Protein 6K5M (pdb70)

Nearest PDB structures (foldseek):
  6k5m-assembly1_A  TM=1.007E+00  e=9.773E-32  Oryza sativa Japonica Group
  7daj-assembly1_B  TM=9.897E-01  e=9.724E-26  Oryza sativa Japonica Group
  7dal-assembly1_B  TM=9.922E-01  e=2.913E-25  Oryza sativa Japonica Group
  7dai-assembly2_C  TM=9.839E-01  e=3.314E-25  Oryza sativa Japonica Group
  7dai-assembly1_A-2  TM=9.790E-01  e=4.576E-25  Oryza sativa Japonica Group

B-factor: mean 40.88, std 11.57, range [20.45, 91.74]

Foldseek 3Di:
DDAKDFPDPVQTKIKGFPLPDDLVLVQVQVVQQPDDDDDSVVVVVLSVQFPTDMFIWRVVPTHTFWWTWHDPLEEEIEIEATGGRPVCPPPCVSVVSVVVVVVCVVSVHDHYYYDADPVCPVVVVVVPDDPCVVPDDDDDPDDDDPGGRHDD

Structure (mmCIF, N/CA/C/O backbone):
data_6K5M
#
_entry.id   6K5M
#
_cell.length_a   66.893
_cell.length_b   66.893
_cell.length_c   82.692
_cell.angle_alpha   90.000
_cell.angle_beta   90.000
_cell.angle_gamma   90.000
#
_symmetry.space_group_name_H-M   'P 43 21 2'
#
loop_
_entity.id
_entity.type
_entity.pdbx_description
1 polymer 'Serotonin N-acetyltransferase 1, chloroplastic'
2 water water
#
loop_
_atom_site.group_PDB
_atom_site.id
_atom_site.type_symbol
_atom_site.label_atom_id
_atom_site.label_alt_id
_atom_site.label_comp_id
_atom_site.label_asym_id
_atom_site.label_entity_id
_atom_site.label_seq_id
_atom_site.pdbx_PDB_ins_code
_atom_site.Cartn_x
_atom_site.Cartn_y
_atom_site.Cartn_z
_atom_site.occupancy
_atom_site.B_iso_or_equiv
_atom_site.auth_seq_id
_atom_site.auth_comp_id
_atom_site.auth_asym_id
_atom_site.auth_atom_id
_atom_site.pdbx_PDB_model_num
ATOM 1 N N . LEU A 1 1 ? 2.917 30.941 29.245 1.00 55.02 92 LEU A N 1
ATOM 2 C CA . LEU A 1 1 ? 3.873 30.168 28.403 1.00 54.87 92 LEU A CA 1
ATOM 3 C C . LEU A 1 1 ? 3.450 28.716 28.361 1.00 53.35 92 LEU A C 1
ATOM 4 O O . LEU A 1 1 ? 3.538 28.077 29.377 1.00 56.02 92 LEU A O 1
ATOM 9 N N . PRO A 1 2 ? 3.057 28.165 27.201 1.00 54.34 93 PRO A N 1
ATOM 10 C CA . PRO A 1 2 ? 2.697 26.771 27.086 1.00 52.44 93 PRO A CA 1
ATOM 11 C C . PRO A 1 2 ? 3.920 25.859 26.970 1.00 54.13 93 PRO A C 1
ATOM 12 O O . PRO A 1 2 ? 5.006 26.325 26.947 1.00 53.26 93 PRO A O 1
ATOM 16 N N . GLU A 1 3 ? 3.676 24.558 26.849 1.00 52.58 94 GLU A N 1
ATOM 17 C CA . GLU A 1 3 ? 4.744 23.530 26.852 1.00 48.79 94 GLU A CA 1
ATOM 18 C C . GLU A 1 3 ? 5.509 23.414 25.533 1.00 49.69 94 GLU A C 1
ATOM 19 O O . GLU A 1 3 ? 6.641 23.046 25.589 1.00 45.43 94 GLU A O 1
ATOM 25 N N . GLU A 1 4 ? 4.878 23.705 24.404 1.00 48.89 95 GLU A N 1
ATOM 26 C CA . GLU A 1 4 ? 5.348 23.566 23.023 1.00 50.46 95 GLU A CA 1
ATOM 27 C C . GLU A 1 4 ? 5.015 24.848 22.270 1.00 53.06 95 GLU A C 1
ATOM 28 O O . GLU A 1 4 ? 3.899 25.357 22.398 1.00 51.83 95 GLU A O 1
ATOM 34 N N . LEU A 1 5 ? 5.886 25.321 21.560 1.00 48.34 96 LEU A N 1
ATOM 35 C CA . LEU A 1 5 ? 5.558 26.539 20.799 1.00 49.12 96 LEU A CA 1
ATOM 36 C C . LEU A 1 5 ? 6.567 26.873 19.705 1.00 51.59 96 LEU A C 1
ATOM 37 O O . LEU A 1 5 ? 7.748 26.710 19.914 1.00 47.05 96 LEU A O 1
ATOM 42 N N . VAL A 1 6 ? 6.071 27.264 18.539 1.00 46.68 97 VAL A N 1
ATOM 43 C CA . VAL A 1 6 ? 6.950 27.604 17.391 1.00 46.86 97 VAL A CA 1
ATOM 44 C C . VAL A 1 6 ? 7.720 28.870 17.734 1.00 51.79 97 VAL A C 1
ATOM 45 O O . VAL A 1 6 ? 7.095 29.853 18.114 1.00 52.49 97 VAL A O 1
ATOM 49 N N . LEU A 1 7 ? 9.039 28.819 17.634 1.00 49.57 98 LEU A N 1
ATOM 50 C CA . LEU A 1 7 ? 9.852 30.019 17.904 1.00 50.73 98 LEU A CA 1
ATOM 51 C C . LEU A 1 7 ? 9.918 30.832 16.626 1.00 53.54 98 LEU A C 1
ATOM 52 O O . LEU A 1 7 ? 9.829 32.018 16.727 1.00 57.32 98 LEU A O 1
ATOM 57 N N . LEU A 1 8 ? 10.120 30.174 15.496 1.00 53.98 99 LEU A N 1
ATOM 58 C CA . LEU A 1 8 ? 10.168 30.874 14.194 1.00 57.52 99 LEU A CA 1
ATOM 59 C C . LEU A 1 8 ? 9.881 29.895 13.064 1.00 60.34 99 LEU A C 1
ATOM 60 O O . LEU A 1 8 ? 9.978 28.711 13.305 1.00 55.75 99 LEU A O 1
ATOM 65 N N . GLU A 1 9 ? 9.448 30.396 11.904 1.00 62.56 100 GLU A N 1
ATOM 66 C CA . GLU A 1 9 ? 9.262 29.511 10.725 1.00 64.04 100 GLU A CA 1
ATOM 67 C C . GLU A 1 9 ? 10.076 30.105 9.576 1.00 67.43 100 GLU A C 1
ATOM 68 O O . GLU A 1 9 ? 9.508 30.784 8.784 1.00 68.38 100 GLU A O 1
ATOM 74 N N . ARG A 1 10 ? 11.355 29.807 9.417 1.00 66.99 101 ARG A N 1
ATOM 75 C CA . ARG A 1 10 ? 12.251 30.325 8.348 1.00 66.66 101 ARG A CA 1
ATOM 76 C C . ARG A 1 10 ? 11.999 29.591 7.031 1.00 66.05 101 ARG A C 1
ATOM 77 O O . ARG A 1 10 ? 10.853 29.189 6.838 1.00 66.62 101 ARG A O 1
ATOM 85 N N . GLU A 1 18 ? 10.937 25.665 7.174 1.00 63.37 109 GLU A N 1
ATOM 86 C CA . GLU A 1 18 ? 11.424 25.004 8.413 1.00 60.35 109 GLU A CA 1
ATOM 87 C C . GLU A 1 18 ? 10.840 25.675 9.653 1.00 60.18 109 GLU A C 1
ATOM 88 O O . GLU A 1 18 ? 10.790 26.880 9.702 1.00 62.80 109 GLU A O 1
ATOM 94 N N . GLN A 1 19 ? 10.347 24.905 10.601 1.00 56.27 110 GLN A N 1
ATOM 95 C CA . GLN A 1 19 ? 9.961 25.507 11.871 1.00 52.63 110 GLN A CA 1
ATOM 96 C C . GLN A 1 19 ? 11.013 25.193 12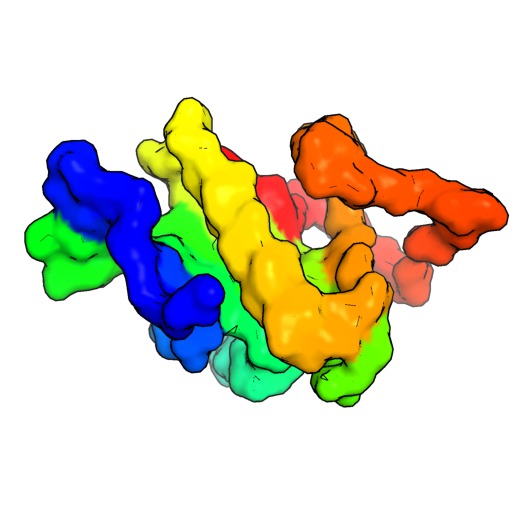.933 1.00 50.37 110 GLN A C 1
ATOM 97 O O . GLN A 1 19 ? 11.661 24.146 12.883 1.00 44.95 110 GLN A O 1
ATOM 103 N N . ILE A 1 20 ? 11.188 26.107 13.890 1.00 47.05 111 ILE A N 1
ATOM 104 C CA . ILE A 1 20 ? 11.973 25.851 15.100 1.00 46.56 111 ILE A CA 1
ATOM 105 C C . ILE A 1 20 ? 10.999 25.794 16.267 1.00 44.08 111 ILE A C 1
ATOM 106 O O . ILE A 1 20 ? 10.350 26.798 16.584 1.00 42.00 111 ILE A O 1
ATOM 111 N N . ILE A 1 21 ? 10.906 24.631 16.913 1.00 40.34 112 ILE A N 1
ATOM 112 C CA . ILE A 1 21 ? 9.922 24.374 17.961 1.00 40.47 112 ILE A CA 1
ATOM 113 C C . ILE A 1 21 ? 10.639 24.275 19.301 1.00 35.85 112 ILE A C 1
ATOM 114 O O . ILE A 1 21 ? 11.620 23.536 19.429 1.00 35.75 112 ILE A O 1
ATOM 119 N N . PHE A 1 22 ? 10.155 25.030 20.284 1.00 36.33 113 PHE A N 1
ATOM 120 C CA . PHE A 1 22 ? 10.587 24.918 21.669 1.00 35.82 113 PHE A CA 1
ATOM 121 C C . PHE A 1 22 ? 9.629 24.002 22.410 1.00 36.50 113 PHE A C 1
ATOM 122 O O . PHE A 1 22 ? 8.414 24.085 22.222 1.00 38.84 113 PHE A O 1
ATOM 130 N N . SER A 1 23 ? 10.172 23.146 23.272 1.00 34.85 114 SER A N 1
ATOM 131 C CA . SER A 1 23 ? 9.322 22.372 24.157 1.00 36.46 114 SER A CA 1
ATOM 132 C C . SER A 1 23 ? 10.016 22.182 25.499 1.00 38.13 114 SER A C 1
ATOM 133 O O . SER A 1 23 ? 11.242 22.055 25.563 1.00 33.95 114 SER A O 1
ATOM 136 N N . SER A 1 24 ? 9.223 22.160 26.567 1.00 39.77 115 SER A N 1
ATOM 137 C CA . SER A 1 24 ? 9.710 21.778 27.887 1.00 35.61 115 SER A CA 1
ATOM 138 C C . SER A 1 24 ? 9.178 20.411 28.303 1.00 40.47 115 SER A C 1
ATOM 139 O O . SER A 1 24 ? 9.198 20.070 29.492 1.00 39.38 115 SER A O 1
ATOM 142 N N . ALA A 1 25 ? 8.714 19.618 27.334 1.00 39.14 116 ALA A N 1
ATOM 143 C CA . ALA A 1 25 ? 8.135 18.314 27.634 1.00 43.19 116 ALA A CA 1
ATOM 144 C C . ALA A 1 25 ? 9.179 17.339 28.140 1.00 44.54 116 ALA A C 1
ATOM 145 O O . ALA A 1 25 ? 8.854 16.436 28.918 1.00 48.77 116 ALA A O 1
ATOM 147 N N . GLY A 1 26 ? 10.424 17.494 27.703 1.00 40.99 117 GLY A N 1
ATOM 148 C CA . GLY A 1 26 ? 11.483 16.605 28.127 1.00 42.24 117 GLY A CA 1
ATOM 149 C C . GLY A 1 26 ? 11.639 15.362 27.290 1.00 50.15 117 GLY A C 1
ATOM 150 O O . GLY A 1 26 ? 12.285 14.403 27.737 1.00 51.17 117 GLY A O 1
ATOM 151 N N . ASP A 1 27 ? 11.062 15.338 26.092 1.00 52.23 118 ASP A N 1
ATOM 152 C CA . ASP A 1 27 ? 11.219 14.197 25.195 1.00 55.39 118 ASP A CA 1
ATOM 153 C C . ASP A 1 27 ? 12.494 14.441 24.403 1.00 53.07 118 ASP A C 1
ATOM 154 O O . ASP A 1 27 ? 12.505 15.158 23.395 1.00 52.74 118 ASP A O 1
ATOM 159 N N . VAL A 1 28 ? 13.560 13.820 24.887 1.00 40.90 119 VAL A N 1
ATOM 160 C CA . VAL A 1 28 ? 14.881 13.878 24.235 1.00 39.69 119 VAL A CA 1
ATOM 161 C C . VAL A 1 28 ? 15.320 12.434 24.043 1.00 38.37 119 VAL A C 1
ATOM 162 O O . VAL A 1 28 ? 15.422 11.740 25.022 1.00 35.58 119 VAL A O 1
ATOM 166 N N . ASN A 1 29 ? 15.575 12.046 22.811 1.00 34.07 120 ASN A N 1
ATOM 167 C CA . ASN A 1 29 ? 16.075 10.701 22.581 1.00 33.61 120 ASN A CA 1
ATOM 168 C C . ASN A 1 29 ? 17.571 10.685 22.854 1.00 33.48 120 ASN A C 1
ATOM 169 O O . ASN A 1 29 ? 18.299 11.557 22.369 1.00 31.24 120 ASN A O 1
ATOM 174 N N . VAL A 1 30 ? 18.044 9.701 23.635 1.00 31.98 121 VAL A N 1
ATOM 175 C CA . VAL A 1 30 ? 19.438 9.757 24.062 1.00 29.40 121 VAL A CA 1
ATOM 176 C C . VAL A 1 30 ? 20.387 9.662 22.881 1.00 32.60 121 VAL A C 1
ATOM 177 O O . VAL A 1 30 ? 21.498 10.193 22.938 1.00 31.00 121 VAL A O 1
ATOM 181 N N . TYR A 1 31 ? 19.981 8.991 21.790 1.00 35.13 122 TYR A N 1
ATOM 182 C CA . TYR A 1 31 ? 20.870 8.917 20.630 1.00 33.03 122 TYR A CA 1
ATOM 183 C C . TYR A 1 31 ? 20.941 10.256 19.898 1.00 32.76 122 TYR A C 1
ATOM 184 O O . TYR A 1 31 ? 22.013 10.657 19.431 1.00 34.88 122 TYR A O 1
ATOM 193 N N . ASP A 1 32 ? 19.819 10.970 19.810 1.00 32.85 123 ASP A N 1
ATOM 194 C CA . ASP A 1 32 ? 19.854 12.319 19.244 1.00 34.36 123 ASP A CA 1
ATOM 195 C C . ASP A 1 32 ? 20.717 13.244 20.096 1.00 37.49 123 ASP A C 1
ATOM 196 O O . ASP A 1 32 ? 21.500 14.046 19.568 1.00 32.48 123 ASP A O 1
ATOM 201 N N . LEU A 1 33 ? 20.585 13.144 21.421 1.00 32.27 124 LEU A N 1
ATOM 202 C CA . LEU A 1 33 ? 21.391 13.985 22.298 1.00 31.72 124 LEU A CA 1
ATOM 203 C C . LEU A 1 33 ? 22.864 13.650 22.151 1.00 33.95 124 LEU A C 1
ATOM 204 O O . LEU A 1 33 ? 23.704 14.553 22.041 1.00 34.10 124 LEU A O 1
ATOM 209 N N . GLN A 1 34 ? 23.200 12.352 22.118 1.00 35.56 125 GLN A N 1
ATOM 210 C CA . GLN A 1 34 ? 24.586 11.956 21.898 1.00 34.59 125 GLN A CA 1
ATOM 211 C C . GLN A 1 34 ? 25.147 12.598 20.632 1.00 36.45 125 GLN A C 1
ATOM 212 O O . GLN A 1 34 ? 26.257 13.137 20.638 1.00 38.37 125 GLN A O 1
ATOM 218 N N . ALA A 1 35 ? 24.382 12.556 19.537 1.00 37.24 126 ALA A N 1
ATOM 219 C CA . ALA A 1 35 ? 24.846 13.148 18.282 1.00 39.62 126 ALA A CA 1
ATOM 220 C C . ALA A 1 35 ? 25.034 14.654 18.413 1.00 41.33 126 ALA A C 1
ATOM 221 O O . ALA A 1 35 ? 25.971 15.225 17.837 1.00 41.17 126 ALA A O 1
ATOM 223 N N . LEU A 1 36 ? 24.145 15.318 19.158 1.00 34.82 127 LEU A N 1
ATOM 224 C CA . LEU A 1 36 ? 24.300 16.751 19.369 1.00 37.94 127 LEU A CA 1
ATOM 225 C C . LEU A 1 36 ? 25.551 17.042 20.183 1.00 37.69 127 LEU A C 1
ATOM 226 O O . LEU A 1 36 ? 26.322 17.949 19.844 1.00 38.47 127 LEU A O 1
ATOM 231 N N . CYS A 1 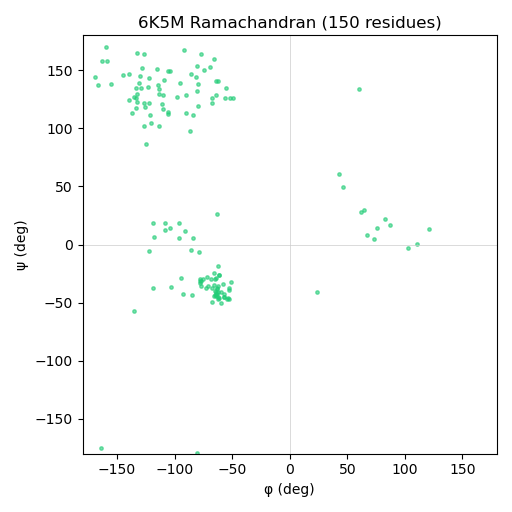37 ? 25.776 16.275 21.254 1.00 35.09 128 CYS A N 1
ATOM 232 C CA . CYS A 1 37 ? 26.972 16.467 22.056 1.00 37.86 128 CYS A CA 1
ATOM 233 C C . CYS A 1 37 ? 28.230 16.129 21.270 1.00 42.47 128 CYS A C 1
ATOM 234 O O . CYS A 1 37 ? 29.266 16.773 21.462 1.00 44.97 128 CYS A O 1
ATOM 237 N N . ASP A 1 38 ? 28.165 15.125 20.391 1.00 39.31 129 ASP A N 1
ATOM 238 C CA . ASP A 1 38 ? 29.288 14.874 19.488 1.00 42.87 129 ASP A CA 1
ATOM 239 C C . ASP A 1 38 ? 29.674 16.142 18.741 1.00 42.39 129 ASP A C 1
ATOM 240 O O . ASP A 1 38 ? 30.858 16.484 18.652 1.00 45.87 129 ASP A O 1
ATOM 245 N N . LYS A 1 39 ? 28.690 16.843 18.207 1.00 41.94 130 LYS A N 1
ATOM 246 C CA . LYS A 1 39 ? 28.951 18.058 17.396 1.00 43.40 130 LYS A CA 1
ATOM 247 C C . LYS A 1 39 ? 29.659 19.152 18.183 1.00 49.05 130 LYS A C 1
ATOM 248 O O . LYS A 1 39 ? 30.237 19.987 17.568 1.00 48.85 130 LYS A O 1
ATOM 254 N N . VAL A 1 40 ? 29.506 19.195 19.488 1.00 44.69 131 VAL A N 1
ATOM 255 C CA . VAL A 1 40 ? 30.229 20.170 20.300 1.00 46.09 131 VAL A CA 1
ATOM 256 C C . VAL A 1 40 ? 31.389 19.526 21.053 1.00 48.06 131 VAL A C 1
ATOM 257 O O . VAL A 1 40 ? 31.936 20.127 21.980 1.00 50.85 131 VAL A O 1
ATOM 261 N N . GLY A 1 41 ? 31.773 18.307 20.677 1.00 45.51 132 GLY A N 1
ATOM 262 C CA . GLY A 1 41 ? 33.021 17.734 21.140 1.00 46.02 132 GLY A CA 1
ATOM 263 C C . GLY A 1 41 ? 33.011 17.079 22.500 1.00 52.92 132 GLY A C 1
ATOM 264 O O . GLY A 1 41 ? 34.077 16.940 23.110 1.00 56.06 132 GLY A O 1
ATOM 265 N N . TRP A 1 42 ? 31.846 16.652 23.000 1.00 47.04 133 TRP A N 1
ATOM 266 C CA . TRP A 1 42 ? 31.852 16.012 24.310 1.00 50.24 133 TRP A CA 1
ATOM 267 C C . TRP A 1 42 ? 32.303 14.562 24.196 1.00 52.10 133 TRP A C 1
ATOM 268 O O . TRP A 1 42 ? 31.858 13.843 23.299 1.00 52.55 133 TRP A O 1
ATOM 279 N N . PRO A 1 43 ? 33.144 14.094 25.112 1.00 53.07 134 PRO A N 1
ATOM 280 C CA . PRO A 1 43 ? 33.401 12.655 25.187 1.00 56.33 134 PRO A CA 1
ATOM 281 C C . PRO A 1 43 ? 32.108 11.924 25.514 1.00 53.52 134 PRO A C 1
ATOM 282 O O . PRO A 1 43 ? 31.282 12.401 26.297 1.00 52.20 134 PRO A O 1
ATOM 286 N N . ARG A 1 44 ? 31.921 10.775 24.881 1.00 50.42 135 ARG A N 1
ATOM 287 C CA . ARG A 1 44 ? 30.701 10.022 25.104 1.00 49.83 135 ARG A CA 1
ATOM 288 C C . ARG A 1 44 ? 30.677 9.458 26.521 1.00 51.02 135 ARG A C 1
ATOM 289 O O . ARG A 1 44 ? 31.717 9.237 27.148 1.00 51.12 135 ARG A O 1
ATOM 297 N N . ARG A 1 45 ? 29.474 9.258 27.035 1.00 44.34 136 ARG A N 1
ATOM 298 C CA . ARG A 1 45 ? 29.292 8.652 28.342 1.00 44.87 136 ARG A CA 1
ATOM 299 C C . ARG A 1 45 ? 28.231 7.572 28.224 1.00 43.25 136 ARG A C 1
ATOM 300 O O . ARG A 1 45 ? 27.517 7.506 27.219 1.00 42.36 136 ARG A O 1
ATOM 308 N N . PRO A 1 46 ? 28.136 6.688 29.216 1.00 39.74 137 PRO A N 1
ATOM 309 C CA . PRO A 1 46 ? 27.145 5.611 29.144 1.00 43.21 137 PRO A CA 1
ATOM 310 C C . PRO A 1 46 ? 25.752 6.143 28.855 1.00 42.36 137 PRO A C 1
ATOM 311 O O . PRO A 1 46 ? 25.249 7.033 29.545 1.00 39.81 137 PRO A O 1
ATOM 315 N N . LEU A 1 47 ? 25.133 5.602 27.805 1.00 38.48 138 LEU A N 1
ATOM 316 C CA . LEU A 1 47 ? 23.793 6.037 27.444 1.00 37.70 138 LEU A CA 1
ATOM 317 C C . LEU A 1 47 ? 22.811 5.849 28.589 1.00 35.26 138 LEU A C 1
ATOM 318 O O . LEU A 1 47 ? 21.874 6.643 28.735 1.00 34.96 138 LEU A O 1
ATOM 323 N N . THR A 1 48 ? 22.979 4.806 29.404 1.00 35.94 139 THR A N 1
ATOM 324 C CA . THR A 1 48 ? 22.022 4.654 30.498 1.00 32.78 139 THR A CA 1
ATOM 325 C C . THR A 1 48 ? 22.254 5.710 31.577 1.00 30.41 139 THR A C 1
ATOM 326 O O . THR A 1 48 ? 21.312 6.080 32.280 1.00 33.06 139 THR A O 1
ATOM 330 N N . LYS A 1 49 ? 23.491 6.185 31.724 1.00 32.10 140 LYS A N 1
ATOM 331 C CA . LYS A 1 49 ? 23.686 7.260 32.696 1.00 35.60 140 LYS A CA 1
ATOM 332 C C . LYS A 1 49 ? 23.230 8.602 32.139 1.00 34.17 140 LYS A C 1
ATOM 333 O O . LYS A 1 49 ? 22.670 9.421 32.882 1.00 31.69 140 LYS A O 1
ATOM 339 N N . ILE A 1 50 ? 23.340 8.829 30.828 1.00 33.20 141 ILE A N 1
ATOM 340 C CA . ILE A 1 50 ? 22.698 10.006 30.235 1.00 31.14 141 ILE A CA 1
ATOM 341 C C . ILE A 1 50 ? 21.186 9.943 30.411 1.00 32.03 141 ILE A C 1
ATOM 342 O O . ILE A 1 50 ? 20.546 10.927 30.816 1.00 29.49 141 ILE A O 1
ATOM 347 N N . ALA A 1 51 ? 20.586 8.780 30.108 1.00 29.99 142 ALA A N 1
ATOM 348 C CA . ALA A 1 51 ? 19.151 8.612 30.317 1.00 28.34 142 ALA A CA 1
ATOM 349 C C . ALA A 1 51 ? 18.788 8.887 31.765 1.00 29.37 142 ALA A C 1
ATOM 350 O O . ALA A 1 51 ? 17.777 9.540 32.053 1.00 28.69 142 ALA A O 1
ATOM 352 N N . ALA A 1 52 ? 19.608 8.393 32.698 1.00 30.17 143 ALA A N 1
ATOM 353 C CA . ALA A 1 52 ? 19.298 8.637 34.101 1.00 31.92 143 ALA A CA 1
ATOM 354 C C . ALA A 1 52 ? 19.369 10.127 34.406 1.00 26.92 143 ALA A C 1
ATOM 355 O O . ALA A 1 52 ? 18.500 10.662 35.102 1.00 29.04 143 ALA A O 1
ATOM 357 N N . SER A 1 53 ? 20.389 10.814 33.879 1.00 26.17 144 SER A N 1
ATOM 358 C CA . SER A 1 53 ? 20.507 12.245 34.162 1.00 26.23 144 SER A CA 1
ATOM 359 C C . SER A 1 53 ? 19.305 12.999 33.619 1.00 28.24 144 SER A C 1
ATOM 360 O O . SER A 1 53 ? 18.820 13.939 34.253 1.00 28.27 144 SER A O 1
ATOM 363 N N . LEU A 1 54 ? 18.775 12.561 32.467 1.00 27.56 145 LEU A N 1
ATOM 364 C CA . LEU A 1 54 ? 17.607 13.228 31.885 1.00 27.48 145 LEU A CA 1
ATOM 365 C C . LEU A 1 54 ? 16.357 13.033 32.728 1.00 26.16 145 LEU A C 1
ATOM 366 O O . LEU A 1 54 ? 15.620 13.994 33.001 1.00 24.85 145 LEU A O 1
ATOM 371 N N . ARG A 1 55 ? 16.055 11.781 33.108 1.00 26.65 146 ARG A N 1
ATOM 372 C CA . ARG A 1 55 ? 14.806 11.581 33.833 1.00 27.91 146 ARG A CA 1
ATOM 373 C C . ARG A 1 55 ? 14.845 12.261 35.186 1.00 27.36 146 ARG A C 1
ATOM 374 O O . ARG A 1 55 ? 13.791 12.674 35.695 1.00 26.96 146 ARG A O 1
ATOM 382 N N . ASN A 1 56 ? 16.044 12.475 35.730 1.00 25.79 147 ASN A N 1
ATOM 383 C CA . ASN A 1 56 ? 16.203 13.189 36.986 1.00 24.68 147 ASN A CA 1
ATOM 384 C C . ASN A 1 56 ? 16.519 14.676 36.806 1.00 26.42 147 ASN A C 1
ATOM 385 O O . ASN A 1 56 ? 16.993 15.322 37.753 1.00 25.62 147 ASN A O 1
ATOM 390 N N . SER A 1 57 ? 16.259 15.231 35.633 1.00 25.74 148 SER A N 1
ATOM 391 C CA . SER A 1 57 ? 16.378 16.666 35.406 1.00 26.80 148 SER A CA 1
ATOM 392 C C . SER A 1 57 ? 14.970 17.243 35.339 1.00 26.51 148 SER A C 1
ATOM 393 O O . SER A 1 57 ? 14.205 16.947 34.409 1.00 27.63 148 SER A O 1
ATOM 396 N N . TYR A 1 58 ? 14.654 18.068 36.326 1.00 22.52 149 TYR A N 1
ATOM 397 C CA . TYR A 1 58 ? 13.354 18.712 36.462 1.00 24.87 149 TYR A CA 1
ATOM 398 C C . TYR A 1 58 ? 12.935 19.443 35.203 1.00 27.02 149 TYR A C 1
ATOM 399 O O . TYR A 1 58 ? 11.749 19.476 34.857 1.00 28.70 149 TYR A O 1
ATOM 408 N N . LEU A 1 59 ? 13.880 20.075 34.527 1.00 26.59 150 LEU A N 1
ATOM 409 C CA . LEU A 1 59 ? 13.572 20.787 33.297 1.00 26.34 150 LEU A CA 1
ATOM 410 C C . LEU A 1 59 ? 14.483 20.262 32.200 1.00 27.10 150 LEU A C 1
ATOM 411 O O . LEU A 1 59 ? 15.710 20.349 32.308 1.00 28.56 150 LEU A O 1
ATOM 416 N N . VAL A 1 60 ? 13.885 19.686 31.160 1.00 25.43 151 VAL A N 1
ATOM 417 C CA . VAL A 1 60 ? 14.605 19.320 29.961 1.00 27.71 151 VAL A CA 1
ATOM 418 C C . VAL A 1 60 ? 13.904 20.080 28.849 1.00 31.91 151 VAL A C 1
ATOM 419 O O . VAL A 1 60 ? 12.731 19.818 28.562 1.00 30.31 151 VAL A O 1
ATOM 423 N N . ALA A 1 61 ? 14.589 21.060 28.274 1.00 28.38 152 ALA A N 1
ATOM 424 C CA . ALA A 1 61 ? 13.995 21.931 27.272 1.00 27.10 152 ALA A CA 1
ATOM 425 C C . ALA A 1 61 ? 14.713 21.689 25.961 1.00 31.06 152 ALA A C 1
ATOM 426 O O . ALA A 1 61 ? 15.939 21.532 25.943 1.00 32.58 152 ALA A O 1
ATOM 428 N N . THR A 1 62 ? 13.954 21.610 24.866 1.00 28.83 153 THR A N 1
ATOM 429 C CA . THR A 1 62 ? 14.521 21.236 23.580 1.00 29.48 153 THR A CA 1
ATOM 430 C C . THR A 1 62 ? 14.150 22.252 22.510 1.00 29.18 153 THR A C 1
ATOM 431 O O . THR A 1 62 ? 13.100 22.899 22.582 1.00 29.60 153 THR A O 1
ATOM 435 N N . LEU A 1 63 ? 15.033 22.362 21.518 1.00 32.08 154 LEU A N 1
ATOM 436 C CA . LEU A 1 63 ? 14.745 22.959 20.217 1.00 33.33 154 LEU A CA 1
ATOM 437 C C . LEU A 1 63 ? 14.822 21.874 19.150 1.00 34.44 154 LEU A C 1
ATOM 438 O O . LEU A 1 63 ? 15.818 21.147 19.062 1.00 32.57 154 LEU A O 1
ATOM 443 N N . HIS A 1 64 ? 13.793 21.780 18.317 1.00 35.00 155 HIS A N 1
ATOM 444 C CA . HIS A 1 64 ? 13.812 20.890 17.167 1.00 37.21 155 HIS A CA 1
ATOM 445 C C . HIS A 1 64 ? 13.583 21.692 15.893 1.00 38.18 155 HIS A C 1
ATOM 446 O O . HIS A 1 64 ? 12.831 22.673 15.893 1.00 39.67 155 HIS A O 1
ATOM 453 N N . SER A 1 65 ? 14.264 21.284 14.829 1.00 42.00 156 SER A N 1
ATOM 454 C CA . SER A 1 65 ? 13.959 21.746 13.480 1.00 45.96 156 SER A CA 1
ATOM 455 C C . SER A 1 65 ? 12.939 20.792 12.869 1.00 48.94 156 SER A C 1
ATOM 456 O O . SER A 1 65 ? 13.128 19.571 12.900 1.00 46.13 156 SER A O 1
ATOM 459 N N . VAL A 1 66 ? 11.852 21.353 12.343 1.00 49.70 157 VAL A N 1
ATOM 460 C CA . VAL A 1 66 ? 10.699 20.582 11.875 1.00 53.43 157 VAL A CA 1
ATOM 461 C C . VAL A 1 66 ? 10.439 21.018 10.433 1.00 56.04 157 VAL A C 1
ATOM 462 O O . VAL A 1 66 ? 9.867 22.082 10.180 1.00 55.82 157 VAL A O 1
ATOM 466 N N . THR A 1 67 ? 10.863 20.195 9.475 1.00 60.80 158 THR A N 1
ATOM 467 C CA . THR A 1 67 ? 10.744 20.518 8.051 1.00 60.85 158 THR A CA 1
ATOM 468 C C . THR A 1 67 ? 9.600 19.760 7.365 1.00 61.82 158 THR A C 1
ATOM 469 O O . THR A 1 67 ? 8.992 18.856 7.950 1.00 63.14 158 THR A O 1
ATOM 473 N N . ARG A 1 77 ? 10.271 13.721 10.877 1.00 71.77 168 ARG A N 1
ATOM 474 C CA . ARG A 1 77 ? 10.589 15.021 10.229 1.00 66.78 168 ARG A CA 1
ATOM 475 C C . ARG A 1 77 ? 11.167 15.998 11.263 1.00 61.17 168 ARG A C 1
ATOM 476 O O . ARG A 1 77 ? 11.264 17.153 10.940 1.00 59.93 168 ARG A O 1
ATOM 484 N N . LYS A 1 78 ? 11.560 15.517 12.446 1.00 62.97 169 LYS A N 1
ATOM 485 C CA . LYS A 1 78 ? 12.094 16.340 13.525 1.00 56.69 169 LYS A CA 1
ATOM 486 C C . LYS A 1 78 ? 13.585 16.087 13.693 1.00 54.56 169 LYS A C 1
ATOM 487 O O . LYS A 1 78 ? 14.048 14.948 13.580 1.00 56.42 169 LYS A O 1
ATOM 493 N N . GLN A 1 79 ? 14.337 17.149 13.967 1.00 48.31 170 GLN A N 1
ATOM 494 C CA . GLN A 1 79 ? 15.764 17.036 14.242 1.00 46.55 170 GLN A CA 1
ATOM 495 C C . GLN A 1 79 ? 16.097 17.849 15.482 1.00 45.29 170 GLN A C 1
ATOM 496 O O . GLN A 1 79 ? 15.859 19.057 15.507 1.00 38.53 170 GLN A O 1
ATOM 502 N N . LEU A 1 80 ? 16.666 17.197 16.495 1.00 39.88 171 LEU A N 1
ATOM 503 C CA . LEU A 1 80 ? 17.071 17.908 17.705 1.00 37.93 171 LEU A CA 1
ATOM 504 C C . LEU A 1 80 ? 18.224 18.854 17.393 1.00 37.01 171 LEU A C 1
ATOM 505 O O . LEU A 1 80 ? 19.279 18.415 16.932 1.00 40.23 171 LEU A O 1
ATOM 510 N N . ILE A 1 81 ? 18.044 20.147 17.659 1.00 33.23 172 ILE A N 1
ATOM 511 C CA . ILE A 1 81 ? 19.095 21.128 17.421 1.00 35.46 172 ILE A CA 1
ATOM 512 C C . ILE A 1 81 ? 19.495 21.902 18.669 1.00 32.51 172 ILE A C 1
ATOM 513 O O . ILE A 1 81 ? 20.470 22.667 18.616 1.00 32.89 172 ILE A O 1
ATOM 518 N N . GLY A 1 82 ? 18.817 21.719 19.793 1.00 32.30 173 GLY A N 1
ATOM 519 C CA . GLY A 1 82 ? 19.266 22.399 20.989 1.00 29.03 173 GLY A CA 1
ATOM 520 C C . GLY A 1 82 ? 18.644 21.791 22.217 1.00 30.43 173 GLY A C 1
ATOM 521 O O . GLY A 1 82 ? 17.612 21.120 22.149 1.00 29.95 173 GLY A O 1
ATOM 530 N N . ALA A 1 84 ? 18.476 22.513 26.800 1.00 28.44 175 ALA A N 1
ATOM 531 C CA . ALA A 1 84 ? 18.889 23.072 28.074 1.00 28.85 175 ALA A CA 1
ATOM 532 C C . ALA A 1 84 ? 18.392 22.111 29.141 1.00 29.46 175 ALA A C 1
ATOM 533 O O . ALA A 1 84 ? 17.280 21.585 29.039 1.00 29.02 175 ALA A O 1
ATOM 535 N N . ARG A 1 85 ? 19.220 21.849 30.138 1.00 24.71 176 ARG A N 1
ATOM 536 C CA . ARG A 1 85 ? 18.894 20.831 31.129 1.00 26.43 176 ARG A CA 1
ATOM 537 C C . ARG A 1 85 ? 19.204 21.400 32.503 1.00 26.38 176 ARG A C 1
ATOM 538 O O . ARG A 1 85 ? 20.327 21.862 32.730 1.00 27.33 176 ARG A O 1
ATOM 546 N N . ALA A 1 86 ? 18.221 21.358 33.406 1.00 23.98 177 ALA A N 1
ATOM 547 C CA . ALA A 1 86 ? 18.367 21.885 34.753 1.00 25.45 177 ALA A CA 1
ATOM 548 C C . ALA A 1 86 ? 17.900 20.865 35.779 1.00 26.30 177 ALA A C 1
ATOM 549 O O . ALA A 1 86 ? 16.865 20.222 35.593 1.00 24.98 177 ALA A O 1
ATOM 551 N N . THR A 1 87 ? 18.631 20.750 36.880 1.00 23.80 178 THR A N 1
ATOM 552 C CA . THR A 1 87 ? 18.062 20.052 38.029 1.00 24.04 178 THR A CA 1
ATOM 553 C C . THR A 1 87 ? 17.368 21.060 38.931 1.00 25.33 178 THR A C 1
ATOM 554 O O . THR A 1 87 ? 17.540 22.272 38.803 1.00 24.18 178 THR A O 1
ATOM 558 N N . SER A 1 88 ? 16.590 20.553 39.882 1.00 23.88 179 SER A N 1
ATOM 559 C CA . SER A 1 88 ? 15.874 21.431 40.796 1.00 22.70 179 SER A CA 1
ATOM 560 C C . SER A 1 88 ? 15.426 20.609 41.988 1.00 24.14 179 SER A C 1
ATOM 561 O O . SER A 1 88 ? 15.324 19.380 41.905 1.00 26.27 179 SER A O 1
ATOM 564 N N . ASP A 1 89 ? 15.166 21.289 43.101 1.00 20.82 180 ASP A N 1
ATOM 565 C CA . ASP A 1 89 ? 14.462 20.638 44.203 1.00 25.85 180 ASP A CA 1
ATOM 566 C C . ASP A 1 89 ? 12.945 20.826 44.095 1.00 26.86 180 ASP A C 1
ATOM 567 O O . ASP A 1 89 ? 12.213 20.497 45.039 1.00 25.87 180 ASP A O 1
ATOM 572 N N . HIS A 1 90 ? 12.465 21.320 42.951 1.00 23.09 181 HIS A N 1
ATOM 573 C CA . HIS A 1 90 ? 11.042 21.498 42.642 1.00 28.50 181 HIS A CA 1
ATOM 574 C C . HIS A 1 90 ? 10.372 22.560 43.507 1.00 34.28 181 HIS A C 1
ATOM 575 O O . HIS A 1 90 ? 9.135 22.710 43.460 1.00 34.18 181 HIS A O 1
ATOM 582 N N . ALA A 1 91 ? 11.136 23.307 44.296 1.00 29.30 182 ALA A N 1
ATOM 583 C CA . ALA A 1 91 ? 10.546 24.260 45.223 1.00 33.44 182 ALA A CA 1
ATOM 584 C C . ALA A 1 91 ? 11.250 25.605 45.206 1.00 32.74 182 ALA A C 1
ATOM 585 O O . ALA A 1 91 ? 10.604 26.645 45.014 1.00 36.10 182 ALA A O 1
ATOM 587 N N . PHE A 1 92 ? 12.554 25.603 45.469 1.00 28.87 183 PHE A N 1
ATOM 588 C CA . PHE A 1 92 ? 13.307 26.817 45.739 1.00 29.22 183 PHE A CA 1
ATOM 589 C C . PHE A 1 92 ? 14.425 27.082 44.752 1.00 32.55 183 PHE A C 1
ATOM 590 O O . PHE A 1 92 ? 14.671 28.239 44.415 1.00 33.09 183 PHE A O 1
ATOM 598 N N . ASN A 1 93 ? 15.118 26.045 44.295 1.00 28.41 184 ASN A N 1
ATOM 599 C CA . ASN A 1 93 ? 16.405 26.182 43.624 1.00 25.74 184 ASN A CA 1
ATOM 600 C C . ASN A 1 93 ? 16.404 25.399 42.318 1.00 24.67 184 ASN A C 1
ATOM 601 O O . ASN A 1 93 ? 15.835 24.315 42.245 1.00 24.97 184 ASN A O 1
ATOM 606 N N . ALA A 1 94 ? 17.094 25.927 41.295 1.00 23.70 185 ALA A N 1
ATOM 607 C CA . ALA A 1 94 ? 17.383 25.167 40.080 1.00 25.06 185 ALA A CA 1
ATOM 608 C C . ALA A 1 94 ? 18.809 25.461 39.624 1.00 25.76 185 ALA A C 1
ATOM 609 O O . ALA A 1 94 ? 19.316 26.569 39.808 1.00 28.20 185 ALA A O 1
ATOM 611 N N . THR A 1 95 ? 19.466 24.461 39.040 1.00 24.15 186 THR A N 1
ATOM 612 C CA . THR A 1 95 ? 20.796 24.646 38.451 1.00 25.03 186 THR A CA 1
ATOM 613 C C . THR A 1 95 ? 20.714 24.238 36.993 1.00 26.22 186 THR A C 1
ATOM 614 O O . THR A 1 95 ? 20.350 23.099 36.689 1.00 24.06 186 THR A O 1
ATOM 618 N N . ILE A 1 96 ? 21.049 25.150 36.090 1.00 24.69 187 ILE A N 1
ATOM 619 C CA . ILE A 1 96 ? 21.073 24.834 34.662 1.00 25.86 187 ILE A CA 1
ATOM 620 C C . ILE A 1 96 ? 22.478 24.339 34.329 1.00 28.44 187 ILE A C 1
ATOM 621 O O . ILE A 1 96 ? 23.447 25.099 34.403 1.00 28.51 187 ILE A O 1
ATOM 626 N N . TRP A 1 97 ? 22.591 23.064 33.966 1.00 25.74 188 TRP A N 1
ATOM 627 C CA . TRP A 1 97 ? 23.885 22.426 33.797 1.00 26.84 188 TRP A CA 1
ATOM 628 C C . TRP A 1 97 ? 24.392 22.505 32.369 1.00 32.00 188 TRP A C 1
ATOM 629 O O . TRP A 1 97 ? 25.591 22.724 32.144 1.00 30.52 188 TRP A O 1
ATOM 640 N N . ASP A 1 98 ? 23.511 22.273 31.403 1.00 28.38 189 ASP A N 1
ATOM 641 C CA . ASP A 1 98 ? 23.912 22.172 30.003 1.00 29.34 189 ASP A CA 1
ATOM 642 C C . ASP A 1 98 ? 23.012 23.097 29.203 1.00 29.99 189 ASP A C 1
ATOM 643 O O . ASP A 1 98 ? 21.800 23.124 29.427 1.00 27.13 189 ASP A O 1
ATOM 648 N N . VAL A 1 99 ? 23.604 23.868 28.294 1.00 28.92 190 VAL A N 1
ATOM 649 C CA . VAL A 1 99 ? 22.862 24.645 27.303 1.00 28.71 190 VAL A CA 1
ATOM 650 C C . VAL A 1 99 ? 23.628 24.449 26.006 1.00 29.45 190 VAL A C 1
ATOM 651 O O . VAL A 1 99 ? 24.772 24.900 25.898 1.00 30.17 190 VAL A O 1
ATOM 655 N N . LEU A 1 100 ? 23.016 23.775 25.031 1.00 30.67 191 LEU A N 1
ATOM 656 C CA . LEU A 1 100 ? 23.721 23.354 23.823 1.00 29.69 191 LEU A CA 1
ATOM 657 C C . LEU A 1 100 ? 22.882 23.707 22.604 1.00 32.06 191 LEU A C 1
ATOM 658 O O . LEU A 1 100 ? 21.699 23.375 22.554 1.00 31.27 191 LEU A O 1
ATOM 663 N N . VAL A 1 101 ? 23.491 24.374 21.619 1.00 33.57 192 VAL A N 1
ATOM 664 C CA . VAL A 1 101 ? 22.865 24.585 20.320 1.00 34.40 192 VAL A CA 1
ATOM 665 C C . VAL A 1 101 ? 23.782 24.010 19.245 1.00 34.36 192 VAL A C 1
ATOM 666 O O . VAL A 1 101 ? 25.002 24.191 19.297 1.00 37.20 192 VAL A O 1
ATOM 670 N N . ASP A 1 102 ? 23.183 23.290 18.301 1.00 35.96 193 ASP A N 1
ATOM 671 C CA . ASP A 1 102 ? 23.889 22.723 17.160 1.00 38.44 193 ASP A CA 1
ATOM 672 C C . ASP A 1 102 ? 24.747 23.794 16.488 1.00 41.70 193 ASP A C 1
ATOM 673 O O . ASP A 1 102 ? 24.229 24.858 16.136 1.00 41.45 193 ASP A O 1
ATOM 678 N N . PRO A 1 103 ? 26.046 23.553 16.298 1.00 45.13 194 PRO A N 1
ATOM 679 C CA . PRO A 1 103 ? 26.901 24.551 15.628 1.00 47.26 194 PRO A CA 1
ATOM 680 C C . PRO A 1 103 ? 26.352 25.054 14.299 1.00 48.84 194 PRO A C 1
ATOM 681 O O . PRO A 1 103 ? 26.564 26.225 13.962 1.00 49.50 194 PRO A O 1
ATOM 685 N N . SER A 1 104 ? 25.632 24.215 13.548 1.00 48.56 195 SER A N 1
ATOM 686 C CA . SER A 1 104 ? 25.023 24.648 12.293 1.00 52.20 195 SER A CA 1
ATOM 687 C C . SER A 1 104 ? 23.997 25.759 12.486 1.00 55.15 195 SER A C 1
ATOM 688 O O . SER A 1 104 ? 23.658 26.450 11.516 1.00 53.39 195 SER A O 1
ATOM 691 N N . TYR A 1 105 ? 23.506 25.926 13.709 1.00 51.74 196 TYR A N 1
ATOM 692 C CA . TYR A 1 105 ? 22.462 26.946 13.933 1.00 52.60 196 TYR A CA 1
ATOM 693 C C . TYR A 1 105 ? 22.927 28.002 14.914 1.00 56.30 196 TYR A C 1
ATOM 694 O O . TYR A 1 105 ? 22.103 28.685 15.445 1.00 57.78 196 TYR A O 1
ATOM 703 N N . GLN A 1 106 ? 24.219 28.104 15.132 1.00 57.23 197 GLN A N 1
ATOM 704 C CA . GLN A 1 106 ? 24.702 29.128 16.067 1.00 57.35 197 GLN A CA 1
ATOM 705 C C . GLN A 1 106 ? 24.865 30.445 15.305 1.00 58.94 197 GLN A C 1
ATOM 706 O O . GLN A 1 106 ? 25.229 30.400 14.165 1.00 61.05 197 GLN A O 1
ATOM 712 N N . GLY A 1 107 ? 24.633 31.578 15.956 1.00 58.13 198 GLY A N 1
ATOM 713 C CA . GLY A 1 107 ? 24.755 32.890 15.304 1.00 55.56 198 GLY A CA 1
ATOM 714 C C . GLY A 1 107 ? 23.380 33.403 14.996 1.00 55.69 198 GLY A C 1
ATOM 715 O O . GLY A 1 107 ? 23.252 34.541 14.596 1.00 55.88 198 GLY A O 1
ATOM 716 N N . GLN A 1 108 ? 22.374 32.590 15.290 1.00 52.78 199 GLN A N 1
ATOM 717 C CA . GLN A 1 108 ? 21.002 32.933 14.942 1.00 43.99 199 GLN A CA 1
ATOM 718 C C . GLN A 1 108 ? 20.154 33.296 16.155 1.00 45.30 199 GLN A C 1
ATOM 719 O O . GLN A 1 108 ? 18.926 33.382 16.035 1.00 41.26 199 GLN A O 1
ATOM 725 N N . GLY A 1 109 ? 20.776 33.511 17.315 1.00 42.09 200 GLY A N 1
ATOM 726 C CA . GLY A 1 109 ? 20.036 33.902 18.494 1.00 42.80 200 GLY A CA 1
ATOM 727 C C . GLY A 1 109 ? 19.254 32.791 19.159 1.00 38.19 200 GLY A C 1
ATOM 728 O O . GLY A 1 109 ? 18.398 33.080 20.005 1.00 37.69 200 GLY A O 1
ATOM 729 N N . LEU A 1 110 ? 19.519 31.529 18.808 1.00 41.88 201 LEU A N 1
ATOM 730 C CA . LEU A 1 110 ? 18.687 30.442 19.319 1.00 38.50 201 LEU A CA 1
ATOM 731 C C . LEU A 1 110 ? 19.021 30.111 20.768 1.00 34.88 201 LEU A C 1
ATOM 732 O O . LEU A 1 110 ? 18.129 29.734 21.536 1.00 36.01 201 LEU A O 1
ATOM 737 N N . GLY A 1 111 ? 20.295 30.208 21.150 1.00 35.32 202 GLY A N 1
ATOM 738 C CA . GLY A 1 111 ? 20.640 29.984 22.545 1.00 36.54 202 GLY A CA 1
ATOM 739 C C . GLY A 1 111 ? 19.975 30.996 23.454 1.00 34.22 202 GLY A C 1
ATOM 740 O O . GLY A 1 111 ? 19.465 30.656 24.527 1.00 32.32 202 GLY A O 1
ATOM 741 N N . LYS A 1 112 ? 19.950 32.259 23.019 1.00 36.16 203 LYS A N 1
ATOM 742 C CA . LYS A 1 112 ? 19.280 33.296 23.788 1.00 34.88 203 LYS A CA 1
ATOM 743 C C . LYS A 1 112 ? 17.780 33.044 23.865 1.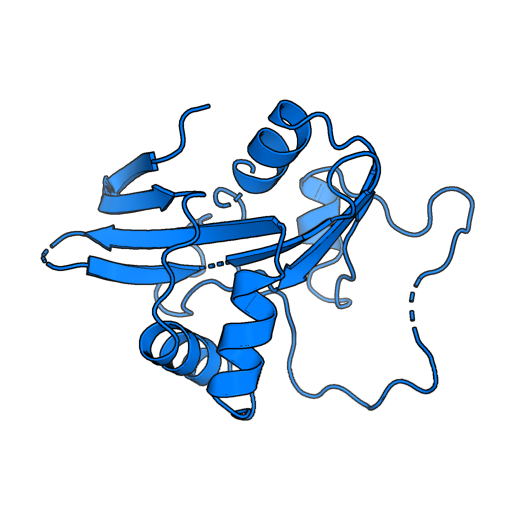00 32.04 203 LYS A C 1
ATOM 744 O O . LYS A 1 112 ? 17.175 33.173 24.931 1.00 33.51 203 LYS A O 1
ATOM 750 N N . ALA A 1 113 ? 17.166 32.657 22.749 1.00 33.05 204 ALA A N 1
ATOM 751 C CA . ALA A 1 113 ? 15.733 32.384 22.749 1.00 31.46 204 ALA A CA 1
ATOM 752 C C . ALA A 1 113 ? 15.405 31.200 23.647 1.00 32.69 204 ALA A C 1
ATOM 753 O O . ALA A 1 113 ? 14.414 31.222 24.382 1.00 33.65 204 ALA A O 1
ATOM 755 N N . LEU A 1 114 ? 16.241 30.166 23.602 1.00 31.99 205 LEU A N 1
ATOM 756 C CA . LEU A 1 114 ? 16.033 28.999 24.449 1.00 29.73 205 LEU A CA 1
ATOM 757 C C . LEU A 1 114 ? 16.133 29.380 25.918 1.00 29.75 205 LEU A C 1
ATOM 758 O O . LEU A 1 114 ? 15.276 29.000 26.728 1.00 28.73 205 LEU A O 1
ATOM 771 N N . GLU A 1 116 ? 15.563 32.292 27.293 1.00 31.47 207 GLU A N 1
ATOM 772 C CA . GLU A 1 116 ? 14.423 33.103 27.773 1.00 30.30 207 GLU A CA 1
ATOM 773 C C . GLU A 1 116 ? 13.268 32.169 28.108 1.00 30.73 207 GLU A C 1
ATOM 774 O O . GLU A 1 116 ? 12.629 32.370 29.107 1.00 30.35 207 GLU A O 1
ATOM 780 N N . LYS A 1 117 ? 13.043 31.158 27.289 1.00 28.47 208 LYS A N 1
ATOM 781 C CA . LYS A 1 117 ? 11.934 30.253 27.552 1.00 31.89 208 LYS A CA 1
ATOM 782 C C . LYS A 1 117 ? 12.211 29.383 28.773 1.00 30.45 208 LYS A C 1
ATOM 783 O O . LYS A 1 117 ? 11.285 29.060 29.529 1.00 30.83 208 LYS A O 1
ATOM 789 N N . VAL A 1 118 ? 13.478 28.983 28.961 1.00 28.11 209 VAL A N 1
ATOM 790 C CA . VAL A 1 118 ? 13.876 28.223 30.152 1.00 26.77 209 VAL A CA 1
ATOM 791 C C . VAL A 1 118 ? 13.590 29.026 31.414 1.00 29.40 209 VAL A C 1
ATOM 792 O O . VAL A 1 118 ? 13.002 28.520 32.379 1.00 26.49 209 VAL A O 1
ATOM 796 N N . ILE A 1 119 ? 14.046 30.282 31.446 1.00 29.03 210 ILE A N 1
ATOM 797 C CA . ILE A 1 119 ? 13.841 31.100 32.638 1.00 29.38 210 ILE A CA 1
ATOM 798 C C . ILE A 1 119 ? 12.357 31.285 32.900 1.00 30.23 210 ILE A C 1
ATOM 799 O O . ILE A 1 119 ? 11.884 31.123 34.029 1.00 29.48 210 ILE A O 1
ATOM 804 N N . ARG A 1 120 ? 11.594 31.617 31.854 1.00 30.40 211 ARG A N 1
ATOM 805 C CA . ARG A 1 120 ? 10.161 31.813 32.023 1.00 30.23 211 ARG A CA 1
ATOM 806 C C . ARG A 1 120 ? 9.490 30.548 32.548 1.00 31.03 211 ARG A C 1
ATOM 807 O O . ARG A 1 120 ? 8.645 30.616 33.444 1.00 32.92 211 ARG A O 1
ATOM 815 N N . THR A 1 121 ? 9.887 29.384 32.035 1.00 29.38 212 THR A N 1
ATOM 816 C CA . THR A 1 121 ? 9.295 28.133 32.510 1.00 29.99 212 THR A CA 1
ATOM 817 C C . THR A 1 121 ? 9.578 27.922 33.996 1.00 28.62 212 THR A C 1
ATOM 818 O O . THR A 1 121 ? 8.676 27.563 34.763 1.00 31.45 212 THR A O 1
ATOM 822 N N . LEU A 1 122 ? 10.828 28.148 34.429 1.00 29.90 213 LEU A N 1
ATOM 823 C CA . LEU A 1 122 ? 11.146 27.952 35.843 1.00 28.55 213 LEU A CA 1
ATOM 824 C C . LEU A 1 122 ? 10.398 28.937 36.736 1.00 29.49 213 LEU A C 1
ATOM 825 O O . LEU A 1 122 ? 9.946 28.567 37.824 1.00 32.18 213 LEU A O 1
ATOM 830 N N . LEU A 1 123 ? 10.279 30.204 36.316 1.00 30.23 214 LEU A N 1
ATOM 831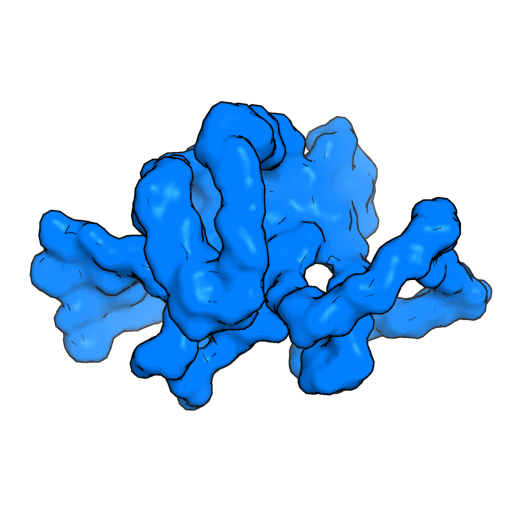 C CA . LEU A 1 123 ? 9.523 31.166 37.117 1.00 30.18 214 LEU A CA 1
ATOM 832 C C . LEU A 1 123 ? 8.055 30.777 37.218 1.00 30.33 214 LEU A C 1
ATOM 833 O O . LEU A 1 123 ? 7.426 30.982 38.260 1.00 33.57 214 LEU A O 1
ATOM 838 N N . GLN A 1 124 ? 7.485 30.254 36.135 1.00 32.68 215 GLN A N 1
ATOM 839 C CA . GLN A 1 124 ? 6.093 29.817 36.157 1.00 34.52 215 GLN A CA 1
ATOM 840 C C . GLN A 1 124 ? 5.899 28.655 37.113 1.00 36.21 215 GLN A C 1
ATOM 841 O O . GLN A 1 124 ? 4.801 28.478 37.657 1.00 35.74 215 GLN A O 1
ATOM 847 N N . ARG A 1 125 ? 6.946 27.847 37.295 1.00 33.36 216 ARG A N 1
ATOM 848 C CA . ARG A 1 125 ? 6.924 26.747 38.253 1.00 31.89 216 ARG A CA 1
ATOM 849 C C . ARG A 1 125 ? 7.260 27.209 39.666 1.00 36.19 216 ARG A C 1
ATOM 850 O O . ARG A 1 125 ? 7.380 26.370 40.571 1.00 35.90 216 ARG A O 1
ATOM 858 N N . ASP A 1 126 ? 7.405 28.510 39.839 1.00 34.21 217 ASP A N 1
ATOM 859 C CA . ASP A 1 126 ? 7.684 29.192 41.120 1.00 33.38 217 ASP A CA 1
ATOM 860 C C . ASP A 1 126 ? 9.048 28.815 41.703 1.00 39.28 217 ASP A C 1
ATOM 861 O O . ASP A 1 126 ? 9.200 28.891 42.889 1.00 38.39 217 ASP A O 1
ATOM 866 N N . ILE A 1 127 ? 9.993 28.493 40.846 1.00 31.01 218 ILE A N 1
ATOM 867 C CA . ILE A 1 127 ? 11.389 28.351 41.254 1.00 31.32 218 ILE A CA 1
ATOM 868 C C . ILE A 1 127 ? 12.004 29.745 41.349 1.00 35.79 218 ILE A C 1
ATOM 869 O O . ILE A 1 127 ? 12.072 30.468 40.351 1.00 40.13 218 ILE A O 1
ATOM 874 N N . SER A 1 128 ? 12.469 30.122 42.537 1.00 33.92 219 SER A N 1
ATOM 875 C CA . SER A 1 128 ? 12.922 31.498 42.739 1.00 40.68 219 SER A CA 1
ATOM 876 C C . SER A 1 128 ? 14.422 31.691 42.544 1.00 39.33 219 SER A C 1
ATOM 877 O O . SER A 1 128 ? 14.852 32.791 42.176 1.00 42.08 219 SER A O 1
ATOM 880 N N . ASN A 1 129 ? 15.232 30.665 42.789 1.00 29.57 220 ASN A N 1
ATOM 881 C CA . ASN A 1 129 ? 16.691 30.789 42.810 1.00 31.28 220 ASN A CA 1
ATOM 882 C C . ASN A 1 129 ? 17.215 29.971 41.637 1.00 31.54 220 ASN A C 1
ATOM 883 O O . ASN A 1 129 ? 17.268 28.746 41.727 1.00 30.00 220 ASN A O 1
ATOM 888 N N . ILE A 1 130 ? 17.589 30.642 40.545 1.00 25.28 221 ILE A N 1
ATOM 889 C CA . ILE A 1 130 ? 17.992 29.988 39.291 1.00 26.80 221 ILE A CA 1
ATOM 890 C C . ILE A 1 130 ? 19.480 30.215 39.080 1.00 28.30 221 ILE A C 1
ATOM 891 O O . ILE A 1 130 ? 19.930 31.365 38.961 1.00 28.31 221 ILE A O 1
ATOM 896 N N . THR A 1 131 ? 20.252 29.129 38.991 1.00 23.13 222 THR A N 1
ATOM 897 C CA . THR A 1 131 ? 21.698 29.256 38.977 1.00 26.33 222 THR A CA 1
ATOM 898 C C . THR A 1 131 ? 22.295 28.537 37.772 1.00 27.88 222 THR A C 1
ATOM 899 O O . THR A 1 131 ? 21.655 27.700 37.115 1.00 24.72 222 THR A O 1
ATOM 903 N N . LEU A 1 132 ? 23.547 28.869 37.496 1.00 25.05 223 LEU A N 1
ATOM 904 C CA . LEU A 1 132 ? 24.313 28.143 36.489 1.00 27.55 223 LEU A CA 1
ATOM 905 C C . LEU A 1 132 ? 25.795 28.376 36.743 1.00 30.75 223 LEU A C 1
ATOM 906 O O . LEU A 1 132 ? 26.179 29.199 37.577 1.00 30.31 223 LEU A O 1
ATOM 911 N N . PHE A 1 133 ? 26.624 27.602 36.034 1.00 31.09 224 PHE A N 1
ATOM 912 C CA . PHE A 1 133 ? 28.081 27.669 36.124 1.00 33.56 224 PHE A CA 1
ATOM 913 C C . PHE A 1 133 ? 28.600 28.011 34.737 1.00 36.08 224 PHE A C 1
ATOM 914 O O . PHE A 1 133 ? 28.622 27.154 33.852 1.00 36.37 224 PHE A O 1
ATOM 922 N N . ALA A 1 134 ? 29.020 29.256 34.546 1.00 35.45 225 ALA A N 1
ATOM 923 C CA . ALA A 1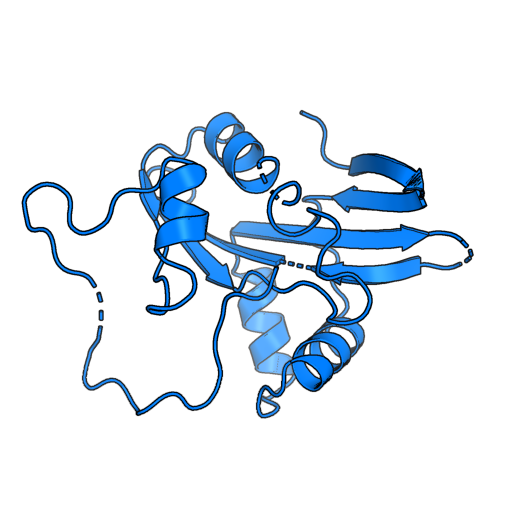 134 ? 29.365 29.755 33.220 1.00 36.06 225 ALA A CA 1
ATOM 924 C C . ALA A 1 134 ? 30.872 29.703 32.994 1.00 37.20 225 ALA A C 1
ATOM 925 O O . ALA A 1 134 ? 31.642 30.241 33.799 1.00 37.78 225 ALA A O 1
ATOM 927 N N . ASP A 1 135 ? 31.276 29.082 31.912 1.00 40.91 226 ASP A N 1
ATOM 928 C CA . ASP A 1 135 ? 32.709 29.158 31.565 1.00 45.81 226 ASP A CA 1
ATOM 929 C C . ASP A 1 135 ? 32.998 30.621 31.226 1.00 43.96 226 ASP A C 1
ATOM 930 O O . ASP A 1 135 ? 32.112 31.377 30.942 1.00 40.57 226 ASP A O 1
ATOM 935 N N . ASN A 1 136 ? 34.247 30.992 31.290 1.00 48.02 227 ASN A N 1
ATOM 936 C CA . ASN A 1 136 ? 34.675 32.378 31.145 1.00 45.55 227 ASN A CA 1
ATOM 937 C C . ASN A 1 136 ? 34.118 33.011 29.868 1.00 42.93 227 ASN A C 1
ATOM 938 O O . ASN A 1 136 ? 33.691 34.173 29.875 1.00 43.16 227 ASN A O 1
ATOM 943 N N . LYS A 1 137 ? 34.071 32.251 28.770 1.00 44.36 228 LYS A N 1
ATOM 944 C CA . LYS A 1 137 ? 33.702 32.842 27.488 1.00 45.25 228 LYS A CA 1
ATOM 945 C C . LYS A 1 137 ? 32.200 33.054 27.304 1.00 48.94 228 LYS A C 1
ATOM 946 O O . LYS A 1 137 ? 31.806 33.680 26.312 1.00 44.95 228 LYS A O 1
ATOM 952 N N . VAL A 1 138 ? 31.345 32.586 28.222 1.00 41.13 229 VAL A N 1
ATOM 953 C CA . VAL A 1 138 ? 29.920 32.874 28.118 1.00 39.49 229 VAL A CA 1
ATOM 954 C C . VAL A 1 138 ? 29.402 33.674 29.306 1.00 36.16 229 VAL A C 1
ATOM 955 O O . VAL A 1 138 ? 28.197 33.885 29.418 1.00 36.30 229 VAL A O 1
ATOM 959 N N . VAL A 1 139 ? 30.286 34.126 30.199 1.00 36.48 230 VAL A N 1
ATOM 960 C CA . VAL A 1 139 ? 29.845 34.929 31.341 1.00 38.45 230 VAL A CA 1
ATOM 961 C C . VAL A 1 139 ? 29.085 36.168 30.868 1.00 36.64 230 VAL A C 1
ATOM 962 O O . VAL A 1 139 ? 28.010 36.496 31.385 1.00 34.87 230 VAL A O 1
ATOM 966 N N . ASP A 1 140 ? 29.618 36.869 29.862 1.00 38.96 231 ASP A N 1
ATOM 967 C CA . ASP A 1 140 ? 28.968 38.096 29.402 1.00 39.59 231 ASP A CA 1
ATOM 968 C C . ASP A 1 140 ? 27.627 37.810 28.736 1.00 36.67 231 ASP A C 1
ATOM 969 O O . ASP A 1 140 ? 26.674 38.583 28.886 1.00 36.11 231 ASP A O 1
ATOM 974 N N . PHE A 1 141 ? 27.543 36.715 27.984 1.00 36.00 232 PHE A N 1
ATOM 975 C CA . PHE A 1 141 ? 26.274 36.294 27.395 1.00 35.56 232 PHE A CA 1
ATOM 976 C C . PHE A 1 141 ? 25.186 36.158 28.458 1.00 34.04 232 PHE A C 1
ATOM 977 O O . PHE A 1 141 ? 24.058 36.639 28.280 1.00 36.62 232 PHE A O 1
ATOM 985 N N . TYR A 1 142 ? 25.500 35.502 29.575 1.00 33.82 233 TYR A N 1
ATOM 986 C CA . TYR A 1 142 ? 24.475 35.320 30.605 1.00 31.86 233 TYR A CA 1
ATOM 987 C C . TYR A 1 142 ? 24.254 36.597 31.406 1.00 30.15 233 TYR A C 1
ATOM 988 O O . TYR A 1 142 ? 23.124 36.868 31.841 1.00 31.33 233 TYR A O 1
ATOM 997 N N . LYS A 1 143 ? 25.294 37.386 31.558 1.00 34.36 234 LYS A N 1
ATOM 998 C CA . LYS A 1 143 ? 25.101 38.681 32.239 1.00 35.38 234 LYS A CA 1
ATOM 999 C C . LYS A 1 143 ? 24.021 39.460 31.475 1.00 36.23 234 LYS A C 1
ATOM 1000 O O . LYS A 1 143 ? 23.154 40.000 32.065 1.00 35.10 234 LYS A O 1
ATOM 1006 N N . ASN A 1 144 ? 24.107 39.483 30.163 1.00 37.22 235 ASN A N 1
ATOM 1007 C CA . ASN A 1 144 ? 23.140 40.235 29.363 1.00 36.35 235 ASN A CA 1
ATOM 1008 C C . ASN A 1 144 ? 21.711 39.729 29.552 1.00 40.37 235 ASN A C 1
ATOM 1009 O O . ASN A 1 144 ? 20.746 40.496 29.392 1.00 36.38 235 ASN A O 1
ATOM 1014 N N . LEU A 1 145 ? 21.551 38.460 29.904 1.00 35.53 236 LEU A N 1
ATOM 1015 C CA . LEU A 1 145 ? 20.242 37.882 30.165 1.00 32.90 236 LEU A CA 1
ATOM 1016 C C . LEU A 1 145 ? 19.776 38.096 31.594 1.00 30.85 236 LEU A C 1
ATOM 1017 O O . LEU A 1 145 ? 18.640 37.735 31.918 1.00 34.27 236 LEU A O 1
ATOM 1022 N N . GLY A 1 146 ? 20.609 38.673 32.454 1.00 30.21 237 GLY A N 1
ATOM 1023 C CA . GLY A 1 146 ? 20.193 38.985 33.808 1.00 34.82 237 GLY A CA 1
ATOM 1024 C C . GLY A 1 146 ? 20.858 38.139 34.874 1.00 32.17 237 GLY A C 1
ATOM 1025 O O . GLY A 1 146 ? 20.573 38.336 36.063 1.00 30.73 237 GLY A O 1
ATOM 1026 N N . PHE A 1 147 ? 21.743 37.223 34.488 1.00 29.96 238 PHE A N 1
ATOM 1027 C CA . PHE A 1 147 ? 22.546 36.508 35.468 1.00 30.11 238 PHE A CA 1
ATOM 1028 C C . PHE A 1 147 ? 23.635 37.408 36.032 1.00 33.85 238 PHE A C 1
ATOM 1029 O O . PHE A 1 147 ? 24.111 38.343 35.382 1.00 31.98 238 PHE A O 1
ATOM 1037 N N . GLU A 1 148 ? 24.003 37.131 37.276 1.00 31.75 239 GLU A N 1
ATOM 1038 C CA . GLU A 1 148 ? 24.971 37.928 38.013 1.00 36.41 239 GLU A CA 1
ATOM 1039 C C . GLU A 1 148 ? 25.944 36.967 38.672 1.00 37.96 239 GLU A C 1
ATOM 1040 O O . GLU A 1 148 ? 25.509 36.034 39.360 1.00 35.00 239 GLU A O 1
ATOM 1046 N N . ALA A 1 149 ? 27.248 37.164 38.433 1.00 33.68 240 ALA A N 1
ATOM 1047 C CA . ALA A 1 149 ? 28.266 36.326 39.056 1.00 36.83 240 ALA A CA 1
ATOM 1048 C C . ALA A 1 149 ? 28.561 36.787 40.476 1.00 44.09 240 ALA A C 1
ATOM 1049 O O . ALA A 1 149 ? 28.533 37.983 40.774 1.00 39.80 240 ALA A O 1
ATOM 1051 N N . ASP A 1 150 ? 28.826 35.820 41.359 1.00 39.44 241 ASP A N 1
ATOM 1052 C CA . ASP A 1 150 ? 29.265 36.080 42.729 1.00 41.55 241 ASP A CA 1
ATOM 1053 C C . ASP A 1 150 ? 28.469 37.147 43.472 1.00 42.48 241 ASP A C 1
ATOM 1054 O O . ASP A 1 150 ? 29.067 38.054 44.081 1.00 45.85 241 ASP A O 1
ATOM 1059 N N . PRO A 1 151 ? 27.141 37.088 43.475 1.00 44.11 242 PRO A N 1
ATOM 1060 C CA . PRO A 1 151 ? 26.388 38.069 44.266 1.00 41.88 242 PRO A CA 1
ATOM 1061 C C . PRO A 1 151 ? 26.836 38.024 45.720 1.00 48.88 242 PRO A C 1
ATOM 1062 O O . PRO A 1 151 ? 26.879 3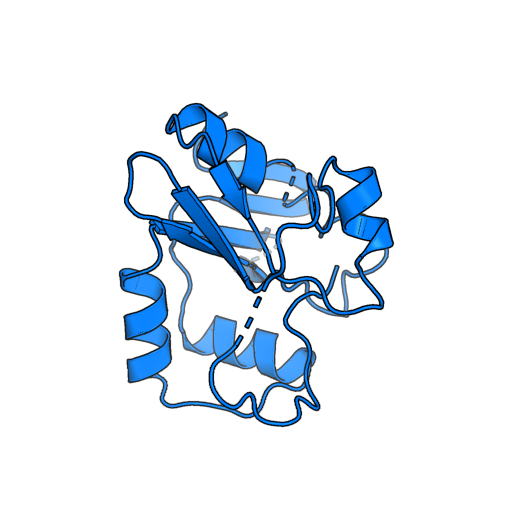6.959 46.343 1.00 44.41 242 PRO A O 1
ATOM 1066 N N . GLN A 1 152 ? 27.217 39.191 46.245 1.00 46.72 243 GLN A N 1
ATOM 1067 C CA . GLN A 1 152 ? 27.657 39.325 47.634 1.00 45.34 243 GLN A CA 1
ATOM 1068 C C . GLN A 1 152 ? 28.905 38.498 47.913 1.00 43.05 243 GLN A C 1
ATOM 1069 O O . GLN A 1 152 ? 29.142 38.082 49.048 1.00 47.21 243 GLN A O 1
ATOM 1075 N N . GLY A 1 153 ? 29.722 38.272 46.885 1.00 41.00 244 GLY A N 1
ATOM 1076 C CA . GLY A 1 153 ? 30.921 37.472 47.027 1.00 45.22 244 GLY A CA 1
ATOM 1077 C C . GLY A 1 153 ? 30.703 35.979 47.175 1.00 44.59 244 GLY A C 1
ATOM 1078 O O . GLY A 1 153 ? 31.675 35.254 47.404 1.00 43.14 244 GLY A O 1
ATOM 1079 N N . ILE A 1 154 ? 29.460 35.499 47.066 1.00 43.20 245 ILE A N 1
ATOM 1080 C CA . ILE A 1 154 ? 29.204 34.059 47.022 1.00 38.74 245 ILE A CA 1
ATOM 1081 C C . ILE A 1 154 ? 30.016 33.434 45.895 1.00 38.28 245 ILE A C 1
ATOM 1082 O O . ILE A 1 154 ? 30.058 33.964 44.778 1.00 39.44 245 ILE A O 1
ATOM 1087 N N . LYS A 1 155 ? 30.667 32.301 46.174 1.00 34.47 246 LYS A N 1
ATOM 1088 C CA . LYS A 1 155 ? 31.518 31.623 45.197 1.00 34.35 246 LYS A CA 1
ATOM 1089 C C . LYS A 1 155 ? 30.929 30.276 44.789 1.00 33.73 246 LYS A C 1
ATOM 1090 O O . LYS A 1 155 ? 30.545 29.480 45.649 1.00 33.46 246 LYS A O 1
ATOM 1096 N N . GLY A 1 156 ? 30.901 30.004 43.489 1.00 33.41 247 GLY A N 1
ATOM 1097 C CA . GLY A 1 156 ? 30.615 28.650 43.032 1.00 30.38 247 GLY A CA 1
ATOM 1098 C C . GLY A 1 156 ? 31.851 27.786 43.216 1.00 35.14 247 GLY A C 1
ATOM 1099 O O . GLY A 1 156 ? 32.930 28.125 42.704 1.00 34.65 247 GLY A O 1
ATOM 1108 N N . PHE A 1 158 ? 33.692 23.672 43.446 1.00 28.98 249 PHE A N 1
ATOM 1109 C CA . PHE A 1 158 ? 33.654 22.288 43.000 1.00 29.49 249 PHE A CA 1
ATOM 1110 C C . PHE A 1 158 ? 34.596 21.465 43.861 1.00 30.78 249 PHE A C 1
ATOM 1111 O O . PHE A 1 158 ? 35.670 21.946 44.236 1.00 31.90 249 PHE A O 1
ATOM 1119 N N . TRP A 1 159 ? 34.226 20.220 44.143 1.00 27.20 250 TRP A N 1
ATOM 1120 C CA . TRP A 1 159 ? 35.093 19.345 44.941 1.00 27.16 250 TRP A CA 1
ATOM 1121 C C . TRP A 1 159 ? 36.116 18.707 44.006 1.00 30.41 250 TRP A C 1
ATOM 1122 O O . TRP A 1 159 ? 35.759 17.887 43.157 1.00 30.71 250 TRP A O 1
ATOM 1133 N N . TYR A 1 160 ? 37.386 19.083 44.158 1.00 29.84 251 TYR A N 1
ATOM 1134 C CA . TYR A 1 160 ? 38.496 18.582 43.351 1.00 29.75 251 TYR A CA 1
ATOM 1135 C C . TYR A 1 160 ? 38.123 18.504 41.863 1.00 30.50 251 TYR A C 1
ATOM 1136 O O . TYR A 1 160 ? 38.146 17.421 41.271 1.00 32.08 251 TYR A O 1
ATOM 1145 N N . PRO A 1 161 ? 37.781 19.632 41.240 1.00 32.33 252 PRO A N 1
ATOM 1146 C CA . PRO A 1 161 ? 37.343 19.598 39.836 1.00 35.95 252 PRO A CA 1
ATOM 1147 C C . PRO A 1 161 ? 38.458 19.137 38.908 1.00 44.73 252 PRO A C 1
ATOM 1148 O O . PRO A 1 161 ? 39.620 19.524 39.062 1.00 44.32 252 PRO A O 1
ATOM 1152 N N . ARG A 1 162 ? 38.083 18.338 37.923 1.00 49.24 253 ARG A N 1
ATOM 1153 C CA . ARG A 1 162 ? 39.016 17.943 36.847 1.00 50.50 253 ARG A CA 1
ATOM 1154 C C . ARG A 1 162 ? 39.101 19.076 35.816 1.00 53.19 253 ARG A C 1
ATOM 1155 O O . ARG A 1 162 ? 38.185 19.862 35.718 1.00 46.05 253 ARG A O 1
ATOM 1163 N N . PHE A 1 163 ? 40.222 19.155 35.110 1.00 54.63 254 PHE A N 1
ATOM 1164 C CA . PHE A 1 163 ? 40.382 20.088 34.000 1.00 59.24 254 PHE A CA 1
ATOM 1165 C C . PHE A 1 163 ? 39.404 19.720 32.891 1.00 58.36 254 PHE A C 1
ATOM 1166 O O . PHE A 1 163 ? 39.335 18.563 32.464 1.00 59.51 254 PHE A O 1
ATOM 1174 N N . LEU A 1 164 ? 38.665 20.723 32.451 1.00 60.23 255 LEU A N 1
ATOM 1175 C CA . LEU A 1 164 ? 37.613 20.505 31.443 1.00 60.16 255 LEU A CA 1
ATOM 1176 C C . LEU A 1 164 ? 38.036 21.032 30.078 1.00 59.75 255 LEU A C 1
ATOM 1177 O O . LEU A 1 164 ? 38.215 22.211 29.944 1.00 56.25 255 LEU A O 1
ATOM 1182 N N . GLU A 1 165 ? 38.235 20.109 29.150 1.00 60.67 256 GLU A N 1
ATOM 1183 C CA . GLU A 1 165 ? 38.541 20.511 27.783 1.00 64.56 256 GLU A CA 1
ATOM 1184 C C . GLU A 1 165 ? 37.303 21.015 27.052 1.00 64.18 256 GLU A C 1
ATOM 1185 O O . GLU A 1 165 ? 37.412 21.895 26.186 1.00 66.61 256 GLU A O 1
ATOM 1191 N N . HIS A 1 166 ? 36.145 20.475 27.461 1.00 59.72 257 HIS A N 1
ATOM 1192 C CA . HIS A 1 166 ? 34.800 20.693 26.849 1.00 61.71 257 HIS A CA 1
ATOM 1193 C C . HIS A 1 166 ? 33.917 21.613 27.692 1.00 57.71 257 HIS A C 1
ATOM 1194 O O . HIS A 1 16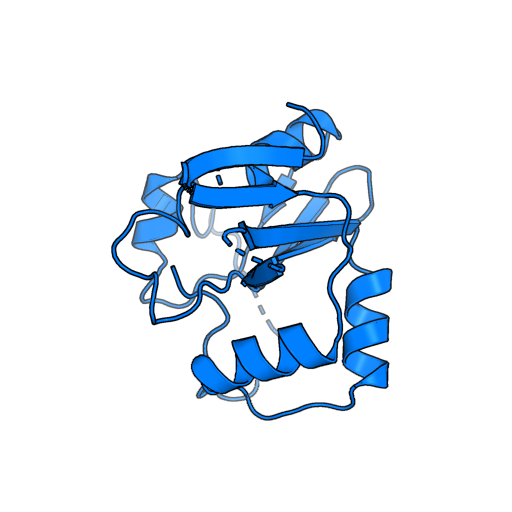6 ? 33.947 21.507 28.905 1.00 58.80 257 HIS A O 1
ATOM 1201 N N . HIS A 1 167 ? 33.043 22.348 27.023 1.00 52.86 258 HIS A N 1
ATOM 1202 C CA . HIS A 1 167 ? 32.251 23.357 27.711 1.00 51.78 258 HIS A CA 1
ATOM 1203 C C . HIS A 1 167 ? 30.771 23.002 27.678 1.00 45.58 258 HIS A C 1
ATOM 1204 O O . HIS A 1 167 ? 30.290 22.345 26.748 1.00 45.38 258 HIS A O 1
ATOM 1211 N N . HIS A 1 168 ? 30.046 23.441 28.705 1.00 42.22 259 HIS A N 1
ATOM 1212 C CA . HIS A 1 168 ? 28.638 23.095 28.852 1.00 40.47 259 HIS A CA 1
ATOM 1213 C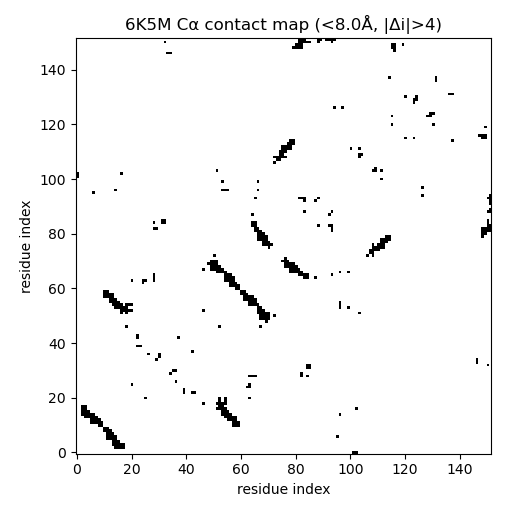 C . HIS A 1 168 ? 27.686 24.162 28.305 1.00 41.04 259 HIS A C 1
ATOM 1214 O O . HIS A 1 168 ? 26.465 24.016 28.463 1.00 38.57 259 HIS A O 1
ATOM 1221 N N . HIS A 1 169 ? 28.195 25.215 27.655 1.00 37.29 260 HIS A N 1
ATOM 1222 C CA . HIS A 1 169 ? 27.342 26.281 27.123 1.00 33.78 260 HIS A CA 1
ATOM 1223 C C . HIS A 1 169 ? 27.751 26.624 25.688 1.00 39.75 260 HIS A C 1
ATOM 1224 O O . HIS A 1 169 ? 28.880 27.070 25.452 1.00 41.39 260 HIS A O 1
ATOM 1231 N N . HIS A 1 170 ? 26.829 26.410 24.736 1.00 37.24 261 HIS A N 1
ATOM 1232 C CA . HIS A 1 170 ? 27.022 26.654 23.300 1.00 40.79 261 HIS A CA 1
ATOM 1233 C C . HIS A 1 170 ? 25.744 27.264 22.723 1.00 41.35 261 HIS A C 1
ATOM 1234 O O . HIS A 1 170 ? 24.678 26.657 22.846 1.00 37.70 261 HIS A O 1
ATOM 1241 N N . HIS A 1 171 ? 25.834 28.434 22.070 1.00 38.97 262 HIS A N 1
ATOM 1242 C CA . HIS A 1 171 ? 24.617 29.218 21.789 1.00 41.54 262 HIS A CA 1
ATOM 1243 C C . HIS A 1 171 ? 24.270 29.511 20.320 1.00 47.44 262 HIS A C 1
ATOM 1244 O O . HIS A 1 171 ? 25.139 29.514 19.459 1.00 49.11 262 HIS A O 1
#

Radius of gyration: 15.26 Å; Cα contacts (8 Å, |Δi|>4): 256; chains: 1; bounding box: 38×36×40 Å

Secondary structure (DSSP, 8-state):
--SEEEEEE--EEEEE-S----HHHHHHHHHHTTPPP--HHHHHHHHHT-SEE-EEEEE--EEE---EEEE-SSSEEEEEEB---GGGTTSSHHHH--HHHHHHHHTT--EEEE---GGGHHHHHHHT--SSGGG-----SPPP-SS-SB--

Solvent-accessible surface area: 9448 Å² total

GO terms:
  GO:0009507 chloroplast (C, IDA)
  GO:0004059 aralkylamine N-acetyltransferase activity (F, IDA)
  GO:0030187 melatonin biosynthetic process (P, IDA)

CATH classification: 3.40.630.30

Sequence (152 aa):
LPEELVLLEREQIIFSSAGDVNVYDLQALCDKVGWPRRPLTKIAASLRNSYLVATLHSVTRKQLIGARATSDHAFNATIWDVLVDPSYQGQGLGKALEKVIRTLLQRDISNITLFADNKVVDFYKNLGFEADPQGIKGFWYPRFLEHHHHHH

Organism: Oryza sativa subsp. japonica (NCBI:txid39947)

InterPro domains:
  IPR000182 GNAT domain [PF00583] (121-238)
  IPR000182 GNAT domain [PS51186] (111-254)
  IPR016181 Acyl-CoA N-acyltransferase [SSF55729] (120-242)
  IPR045039 Acetyltransferase NSI-like [PTHR43626] (26-253)